Protein AF-A0A453MHR3-F1 (afdb_monomer_lite)

Structure (mmCIF, N/CA/C/O backbone):
data_AF-A0A453MHR3-F1
#
_entry.id   AF-A0A453MHR3-F1
#
loop_
_atom_site.group_PDB
_atom_site.id
_atom_site.type_symbol
_atom_site.label_atom_id
_atom_site.label_alt_id
_atom_site.label_comp_id
_atom_site.label_asym_id
_atom_site.label_entity_id
_atom_site.label_seq_id
_atom_site.pdbx_PDB_ins_code
_atom_site.Cartn_x
_atom_site.Cartn_y
_atom_site.Cartn_z
_atom_site.occupancy
_atom_site.B_iso_or_equiv
_atom_site.auth_seq_id
_atom_site.auth_comp_id
_atom_site.auth_asym_id
_atom_site.auth_atom_id
_atom_site.pdbx_PDB_model_num
ATOM 1 N N . MET A 1 1 ? 28.240 -3.966 -3.555 1.00 42.50 1 MET A N 1
ATOM 2 C CA . MET A 1 1 ? 27.980 -2.631 -4.138 1.00 42.50 1 MET A CA 1
ATOM 3 C C . MET A 1 1 ? 27.216 -2.838 -5.440 1.00 42.50 1 MET A C 1
ATOM 5 O O . MET A 1 1 ? 27.794 -3.400 -6.362 1.00 42.50 1 MET A O 1
ATOM 9 N N . MET A 1 2 ? 25.918 -2.510 -5.489 1.00 45.12 2 MET A N 1
ATOM 10 C CA . MET A 1 2 ? 25.134 -2.575 -6.734 1.00 45.12 2 MET A CA 1
ATOM 11 C C . MET A 1 2 ? 25.715 -1.557 -7.719 1.00 45.12 2 MET A C 1
ATOM 13 O O . MET A 1 2 ? 25.681 -0.363 -7.442 1.00 45.12 2 MET A O 1
ATOM 17 N N . LYS A 1 3 ? 26.302 -2.034 -8.819 1.00 60.22 3 LYS A N 1
ATOM 18 C CA . LYS A 1 3 ? 26.899 -1.183 -9.862 1.00 60.22 3 LYS A CA 1
ATOM 19 C C . LYS A 1 3 ? 25.909 -0.804 -10.972 1.00 60.22 3 LYS A C 1
ATOM 21 O O . LYS A 1 3 ? 26.212 0.093 -11.745 1.00 60.22 3 LYS A O 1
ATOM 26 N N . GLU A 1 4 ? 24.730 -1.428 -11.014 1.00 67.88 4 GLU A N 1
ATOM 27 C CA . GLU A 1 4 ? 23.679 -1.152 -11.998 1.00 67.88 4 GLU A CA 1
ATOM 28 C C . GLU A 1 4 ? 22.321 -0.992 -11.313 1.00 67.88 4 GLU A C 1
ATOM 30 O O . GLU A 1 4 ? 21.921 -1.808 -10.477 1.00 67.88 4 GLU A O 1
ATOM 35 N N . LEU A 1 5 ? 21.611 0.078 -11.671 1.00 79.50 5 LEU A N 1
ATOM 36 C CA . LEU A 1 5 ? 20.314 0.433 -11.107 1.00 79.50 5 LEU A CA 1
ATOM 37 C C . LEU A 1 5 ? 19.237 0.154 -12.158 1.00 79.50 5 LEU A C 1
ATOM 39 O O . LEU A 1 5 ? 18.822 1.032 -12.909 1.00 79.50 5 LEU A O 1
ATOM 43 N N . THR A 1 6 ? 18.830 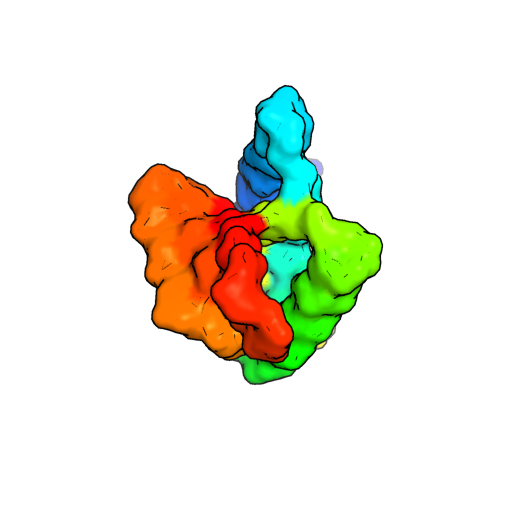-1.114 -12.243 1.00 88.56 6 THR A N 1
ATOM 44 C CA . THR A 1 6 ? 17.737 -1.525 -13.136 1.00 88.56 6 THR A CA 1
ATOM 45 C C . THR A 1 6 ? 16.414 -0.897 -12.691 1.00 88.56 6 THR A C 1
ATOM 47 O O . THR A 1 6 ? 16.239 -0.579 -11.511 1.00 88.56 6 THR A O 1
ATOM 50 N N . LEU A 1 7 ? 15.451 -0.761 -13.608 1.00 88.56 7 LEU A N 1
ATOM 51 C CA . LEU A 1 7 ? 14.115 -0.238 -13.283 1.00 88.56 7 LEU A CA 1
ATOM 52 C C . LEU A 1 7 ? 13.430 -1.062 -12.179 1.00 88.56 7 LEU A C 1
ATOM 54 O O . LEU A 1 7 ? 12.841 -0.501 -11.261 1.00 88.56 7 LEU A O 1
ATOM 58 N N . ARG A 1 8 ? 13.620 -2.386 -12.193 1.00 88.56 8 ARG A N 1
ATOM 59 C CA . ARG A 1 8 ? 13.158 -3.288 -11.130 1.00 88.56 8 ARG A CA 1
ATOM 60 C C . ARG A 1 8 ? 13.785 -2.966 -9.773 1.00 88.56 8 ARG A C 1
ATOM 62 O O . ARG A 1 8 ? 13.094 -2.923 -8.760 1.00 88.56 8 ARG A O 1
ATOM 69 N N . THR A 1 9 ? 15.099 -2.753 -9.738 1.00 88.94 9 THR A N 1
ATOM 70 C CA . THR A 1 9 ? 15.808 -2.381 -8.505 1.00 88.94 9 THR A CA 1
ATOM 71 C C . THR A 1 9 ? 15.334 -1.026 -7.985 1.00 88.94 9 THR A C 1
ATOM 73 O O . THR A 1 9 ? 15.220 -0.844 -6.776 1.00 88.94 9 THR A O 1
ATOM 76 N N . ARG A 1 10 ? 15.040 -0.082 -8.887 1.00 88.88 10 ARG A N 1
ATOM 77 C CA . ARG A 1 10 ? 14.509 1.238 -8.537 1.00 88.88 10 ARG A CA 1
ATOM 78 C C . ARG A 1 10 ? 13.149 1.134 -7.852 1.00 88.88 10 ARG A C 1
ATOM 80 O O . ARG A 1 10 ? 12.984 1.714 -6.784 1.00 88.88 10 ARG A O 1
ATOM 87 N N . ASP A 1 11 ? 12.219 0.375 -8.425 1.00 90.38 11 ASP 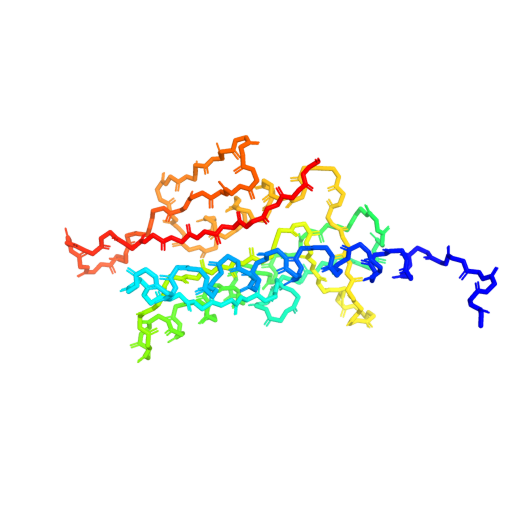A N 1
ATOM 88 C CA . ASP A 1 11 ? 10.894 0.156 -7.833 1.00 90.38 11 ASP A CA 1
ATOM 89 C C . ASP A 1 11 ? 11.000 -0.490 -6.450 1.00 90.38 11 ASP A C 1
ATOM 91 O O . ASP A 1 11 ? 10.376 -0.035 -5.491 1.00 90.38 11 ASP A O 1
ATOM 95 N N . TYR A 1 12 ? 11.877 -1.487 -6.314 1.00 90.06 12 TYR A N 1
ATOM 96 C CA . TYR A 1 12 ? 12.145 -2.111 -5.024 1.00 90.06 12 TYR A CA 1
ATOM 97 C C . TYR A 1 12 ? 12.730 -1.118 -4.009 1.00 90.06 12 TYR A C 1
ATOM 99 O O . TYR A 1 12 ? 12.302 -1.094 -2.858 1.00 90.06 12 TYR A O 1
ATOM 107 N N . LEU A 1 13 ? 13.660 -0.254 -4.422 1.00 90.31 13 LEU A N 1
ATOM 108 C CA . LEU A 1 13 ? 14.261 0.752 -3.546 1.00 90.31 13 LEU A CA 1
ATOM 109 C C . LEU A 1 13 ? 13.226 1.771 -3.046 1.00 90.31 13 LEU A C 1
ATOM 111 O O . LEU A 1 13 ? 13.188 2.070 -1.854 1.00 90.31 13 LEU A O 1
ATOM 115 N N . VAL A 1 14 ? 12.379 2.287 -3.939 1.00 89.31 14 VAL A N 1
ATOM 116 C CA . VAL A 1 14 ? 11.347 3.275 -3.581 1.00 89.31 14 VAL A CA 1
ATOM 117 C C . VAL A 1 14 ? 10.275 2.650 -2.685 1.00 89.31 14 VAL A C 1
ATOM 119 O O . VAL A 1 14 ? 9.781 3.313 -1.773 1.00 89.31 14 VAL A O 1
ATOM 122 N N . SER A 1 15 ? 9.985 1.355 -2.853 1.00 89.62 15 SER A N 1
ATOM 123 C CA . SER A 1 15 ? 8.994 0.648 -2.033 1.00 89.62 15 SER A CA 1
ATOM 124 C C . SER A 1 15 ? 9.270 0.708 -0.529 1.00 89.62 15 SER A C 1
ATOM 126 O O . SER A 1 15 ? 8.330 0.783 0.266 1.00 89.62 15 SER A O 1
ATOM 128 N N . PHE A 1 16 ? 10.543 0.755 -0.119 1.00 89.62 16 PHE A N 1
ATOM 129 C CA . PHE A 1 16 ? 10.909 0.841 1.293 1.00 89.62 16 PHE A CA 1
ATOM 130 C C . PHE A 1 16 ? 10.361 2.102 1.967 1.00 89.62 16 PHE A C 1
ATOM 132 O O . PHE A 1 16 ? 9.983 2.034 3.137 1.00 89.62 16 PHE A O 1
ATOM 139 N N . GLY A 1 17 ? 10.282 3.230 1.251 1.00 88.62 17 GLY A N 1
ATOM 140 C CA . GLY A 1 17 ? 9.769 4.490 1.795 1.00 88.62 17 GLY A CA 1
ATOM 141 C C . GLY A 1 17 ? 8.314 4.372 2.256 1.00 88.62 17 GLY A C 1
ATOM 142 O O . GLY A 1 17 ? 7.988 4.693 3.402 1.00 88.62 17 GLY A O 1
ATOM 143 N N . GLU A 1 18 ? 7.458 3.814 1.401 1.00 86.31 18 GLU A N 1
ATOM 144 C CA . GLU A 1 18 ? 6.037 3.590 1.696 1.00 86.31 18 GLU A CA 1
ATOM 145 C C . GLU A 1 18 ? 5.834 2.518 2.771 1.00 86.31 18 GLU A C 1
ATOM 147 O O . GLU A 1 18 ? 5.056 2.688 3.716 1.00 86.31 18 GLU A O 1
ATOM 152 N N . CYS A 1 19 ? 6.589 1.421 2.682 1.00 90.25 19 CYS A N 1
ATOM 153 C CA . CYS A 1 19 ? 6.514 0.331 3.651 1.00 90.25 19 CYS A CA 1
ATOM 154 C C . CYS A 1 19 ? 6.908 0.793 5.065 1.00 90.25 19 CYS A C 1
ATOM 156 O O . CYS A 1 19 ? 6.285 0.404 6.050 1.00 90.25 19 CYS A O 1
ATOM 158 N N . MET A 1 20 ? 7.939 1.633 5.198 1.00 90.44 20 MET A N 1
ATOM 159 C CA . MET A 1 20 ? 8.324 2.191 6.499 1.00 90.44 20 MET A CA 1
ATOM 160 C C . MET A 1 20 ? 7.272 3.169 7.025 1.00 90.44 20 MET A C 1
ATOM 162 O O . MET A 1 20 ? 6.873 3.075 8.186 1.00 90.44 20 MET A O 1
ATOM 166 N N . SER A 1 21 ? 6.781 4.064 6.167 1.00 88.56 21 SER A N 1
ATOM 167 C CA . SER A 1 21 ? 5.801 5.091 6.539 1.00 88.56 21 SER A CA 1
ATOM 168 C C . SER A 1 21 ? 4.502 4.487 7.067 1.00 88.56 21 SER A C 1
ATOM 170 O O . SER A 1 21 ? 4.039 4.834 8.156 1.00 88.56 21 SER A O 1
ATOM 172 N N . THR A 1 22 ? 3.953 3.508 6.348 1.00 88.94 22 THR A N 1
ATOM 173 C CA . THR A 1 22 ? 2.725 2.809 6.751 1.00 88.94 22 THR A CA 1
ATOM 174 C C . THR A 1 22 ? 2.885 2.038 8.057 1.00 88.94 22 THR A C 1
ATOM 176 O O . THR A 1 22 ? 1.980 2.057 8.893 1.00 88.94 22 THR A O 1
ATOM 179 N N . ARG A 1 23 ? 4.038 1.394 8.283 1.00 91.75 23 ARG A N 1
ATOM 180 C CA . ARG A 1 23 ? 4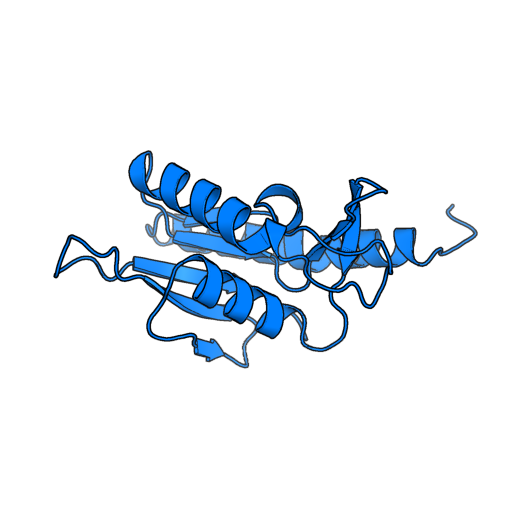.316 0.658 9.528 1.00 91.75 23 ARG A CA 1
ATOM 181 C C . ARG A 1 23 ? 4.398 1.590 10.730 1.00 91.75 23 ARG A C 1
ATOM 183 O O . ARG A 1 23 ? 3.789 1.302 11.760 1.00 91.75 23 ARG A O 1
ATOM 190 N N . ILE A 1 24 ? 5.088 2.723 10.589 1.00 91.19 24 ILE A N 1
ATOM 191 C CA . ILE A 1 24 ? 5.164 3.751 11.636 1.00 91.19 24 ILE A CA 1
ATOM 192 C C . ILE A 1 24 ? 3.764 4.290 11.947 1.00 91.19 24 ILE A C 1
ATOM 194 O O . ILE A 1 24 ? 3.385 4.388 13.116 1.00 91.19 24 ILE A O 1
ATOM 198 N N . PHE A 1 25 ? 2.967 4.585 10.919 1.00 88.56 25 PHE A N 1
ATOM 199 C CA . PHE A 1 25 ? 1.622 5.124 11.099 1.00 88.56 25 PHE A CA 1
ATOM 200 C C . PHE A 1 25 ? 0.662 4.126 11.759 1.00 88.56 25 PHE A C 1
ATOM 202 O O . PHE A 1 25 ? -0.042 4.477 12.707 1.00 88.56 25 PHE A O 1
ATOM 209 N N . ALA A 1 26 ? 0.670 2.862 11.329 1.00 89.12 26 ALA A N 1
ATOM 210 C CA . ALA A 1 26 ? -0.133 1.815 11.953 1.00 89.12 26 ALA A CA 1
ATOM 211 C C . ALA A 1 26 ? 0.259 1.606 13.425 1.00 89.12 26 ALA A C 1
ATOM 213 O O . ALA A 1 26 ? -0.611 1.498 1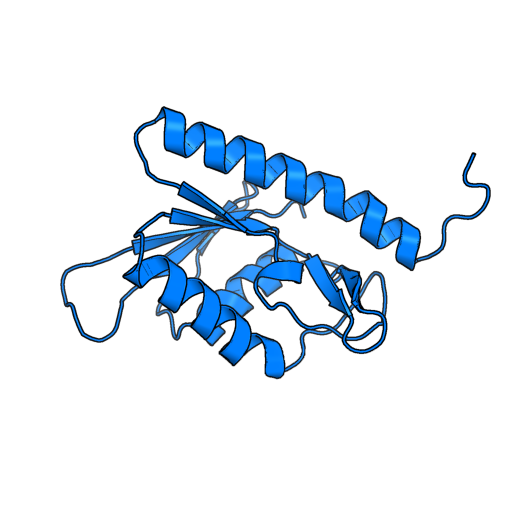4.291 1.00 89.12 26 ALA A O 1
ATOM 214 N N . ALA A 1 27 ? 1.558 1.602 13.742 1.00 92.12 27 ALA A N 1
ATOM 215 C CA . ALA A 1 27 ? 2.031 1.517 15.122 1.00 92.12 27 ALA A CA 1
ATOM 216 C C . ALA A 1 27 ? 1.572 2.722 15.963 1.00 92.12 27 ALA A C 1
ATOM 218 O O . ALA A 1 27 ? 1.138 2.555 17.104 1.00 92.12 27 ALA A O 1
ATOM 219 N N . TYR A 1 28 ? 1.605 3.928 15.391 1.00 91.94 28 TYR A N 1
ATOM 220 C CA . TYR A 1 28 ? 1.124 5.141 16.047 1.00 91.94 28 TYR A CA 1
ATOM 221 C C . TYR A 1 28 ? -0.382 5.090 16.349 1.00 91.94 28 TYR A C 1
ATOM 223 O O . TYR A 1 28 ? -0.786 5.375 17.476 1.00 91.94 28 TYR A O 1
ATOM 231 N N . LEU A 1 29 ? -1.214 4.654 15.396 1.00 87.75 29 LEU A N 1
ATOM 232 C CA . LEU A 1 29 ? -2.654 4.472 15.620 1.00 87.75 29 LEU A CA 1
ATOM 233 C C . LEU A 1 29 ? -2.937 3.462 16.739 1.00 87.75 29 LEU A C 1
ATOM 235 O O . LEU A 1 29 ? -3.740 3.744 17.632 1.00 87.75 29 LEU A O 1
ATOM 239 N N . ASN A 1 30 ? -2.224 2.333 16.740 1.00 91.50 30 ASN A N 1
ATOM 240 C CA . ASN A 1 30 ? -2.345 1.334 17.800 1.00 91.50 30 ASN A CA 1
ATOM 241 C C . ASN A 1 30 ? -1.952 1.911 19.169 1.00 91.50 30 ASN A C 1
ATOM 243 O O . ASN A 1 30 ? -2.645 1.666 20.155 1.00 91.50 30 ASN A O 1
ATOM 247 N N . LYS A 1 31 ? -0.905 2.747 19.233 1.00 93.38 31 LYS A N 1
ATOM 248 C CA . LYS A 1 31 ? -0.511 3.462 20.459 1.00 93.38 31 LYS A CA 1
ATOM 249 C C . LYS A 1 31 ? -1.599 4.421 20.962 1.00 93.38 31 LYS A C 1
ATOM 251 O O . LYS A 1 31 ? -1.737 4.597 22.167 1.00 93.38 31 LYS A O 1
ATOM 256 N N . LEU A 1 32 ? -2.394 5.006 20.064 1.00 92.50 32 LEU A N 1
ATOM 257 C CA . LEU A 1 32 ? -3.559 5.836 20.403 1.00 92.50 32 LEU A CA 1
ATOM 258 C C . LEU A 1 32 ? -4.812 5.021 20.784 1.00 92.50 32 LEU A C 1
ATOM 260 O O . LEU A 1 32 ? -5.893 5.590 20.944 1.00 92.50 32 LEU A O 1
ATOM 264 N N . GLY A 1 33 ? -4.708 3.692 20.892 1.00 90.62 33 GLY A N 1
ATOM 265 C CA . GLY A 1 33 ? -5.837 2.808 21.189 1.00 90.62 33 GLY A CA 1
ATOM 266 C C . GLY A 1 33 ? -6.779 2.587 20.001 1.00 90.62 33 GLY A C 1
ATOM 267 O O . GLY A 1 33 ? -7.889 2.085 20.176 1.00 90.62 33 GLY A O 1
ATOM 268 N N . LYS A 1 34 ? -6.373 2.968 18.783 1.00 88.75 34 LYS A N 1
ATOM 269 C CA . LYS A 1 34 ? -7.106 2.675 17.548 1.00 88.75 34 LYS A CA 1
ATOM 270 C C . LYS A 1 34 ? -6.476 1.460 16.886 1.00 88.75 34 LYS A C 1
ATOM 272 O O . LYS A 1 34 ? -5.380 1.552 16.343 1.00 88.75 34 LYS A O 1
ATOM 277 N N . LYS A 1 35 ? -7.177 0.325 16.923 1.00 89.62 35 LYS A N 1
ATOM 278 C CA . LYS A 1 35 ? -6.687 -0.913 16.318 1.00 89.62 35 LYS A CA 1
ATOM 279 C C . LYS A 1 35 ? -6.463 -0.713 14.819 1.00 89.62 35 LYS A C 1
ATOM 281 O O . LYS A 1 35 ? -7.415 -0.438 14.089 1.00 89.62 35 LYS A O 1
ATOM 286 N N . ALA A 1 36 ? -5.217 -0.835 14.377 1.00 89.19 36 ALA A N 1
ATOM 287 C CA . ALA A 1 36 ? -4.808 -0.636 12.992 1.00 89.19 36 ALA A CA 1
ATOM 288 C C . ALA A 1 36 ? -3.910 -1.782 12.519 1.00 89.19 36 ALA A C 1
ATOM 290 O O . ALA A 1 36 ? -3.092 -2.295 13.285 1.00 89.19 36 ALA A O 1
ATOM 291 N N . ARG A 1 37 ? -4.040 -2.168 11.250 1.00 90.50 37 ARG A N 1
ATOM 292 C CA . ARG A 1 37 ? -3.236 -3.219 10.619 1.00 90.50 37 ARG A CA 1
ATOM 293 C C . ARG A 1 37 ? -2.597 -2.675 9.348 1.00 90.50 37 ARG A C 1
ATOM 295 O O . ARG A 1 37 ? -3.286 -2.093 8.516 1.00 90.50 37 ARG A O 1
ATOM 302 N N . GLN A 1 38 ? -1.285 -2.851 9.220 1.00 92.56 38 GLN A N 1
ATOM 303 C CA . GLN A 1 38 ? -0.546 -2.451 8.026 1.00 92.56 38 GLN A CA 1
ATOM 304 C C . GLN A 1 38 ? -0.656 -3.525 6.941 1.00 92.56 38 GLN A C 1
ATOM 306 O O . GLN A 1 38 ? -0.614 -4.715 7.247 1.00 92.56 38 GLN A O 1
ATOM 311 N N . TYR A 1 39 ? -0.781 -3.087 5.692 1.00 92.06 39 TYR A N 1
ATOM 312 C CA . TYR A 1 39 ? -0.801 -3.936 4.511 1.00 92.06 39 TYR A CA 1
ATOM 313 C C . TYR A 1 39 ? 0.145 -3.388 3.453 1.00 92.06 39 TYR A C 1
ATOM 315 O O . TYR A 1 39 ? 0.087 -2.211 3.090 1.00 92.06 39 TYR A O 1
ATOM 323 N N . ASP A 1 40 ? 0.972 -4.271 2.918 1.00 92.00 40 ASP A N 1
ATOM 324 C CA . ASP A 1 40 ? 1.741 -3.993 1.720 1.00 92.00 40 ASP A CA 1
ATOM 325 C C . ASP A 1 40 ? 0.854 -4.267 0.494 1.00 92.00 40 ASP A C 1
ATOM 327 O O . ASP A 1 40 ? 0.306 -5.360 0.353 1.00 92.00 40 ASP A O 1
ATOM 331 N N . ALA A 1 41 ? 0.672 -3.288 -0.396 1.00 90.81 41 ALA A N 1
ATOM 332 C CA . ALA A 1 41 ? -0.224 -3.393 -1.551 1.00 90.81 41 ALA A CA 1
ATOM 333 C C . ALA A 1 41 ? 0.077 -4.619 -2.432 1.00 90.81 41 ALA A C 1
ATOM 335 O O . ALA A 1 41 ? -0.844 -5.324 -2.854 1.00 90.81 41 ALA A O 1
ATOM 336 N N . PHE A 1 42 ? 1.362 -4.929 -2.633 1.00 91.44 42 PHE A N 1
ATOM 337 C CA . PHE A 1 42 ? 1.817 -6.092 -3.399 1.00 91.44 42 PHE A CA 1
ATOM 338 C C . PHE A 1 42 ? 1.420 -7.447 -2.777 1.00 91.44 42 PHE A C 1
ATOM 340 O O . PHE A 1 42 ? 1.276 -8.424 -3.511 1.00 91.44 42 PHE A O 1
ATOM 347 N N . ASP A 1 43 ? 1.184 -7.507 -1.463 1.00 91.31 43 ASP A N 1
ATOM 348 C CA . ASP A 1 43 ? 0.682 -8.699 -0.760 1.00 91.31 43 ASP A CA 1
ATOM 349 C C . ASP A 1 43 ? -0.837 -8.656 -0.542 1.00 91.31 43 ASP A C 1
ATOM 351 O O . ASP A 1 43 ? -1.482 -9.692 -0.369 1.00 91.31 43 ASP A O 1
ATOM 355 N N . LEU A 1 44 ? -1.431 -7.460 -0.578 1.00 89.94 44 LEU A N 1
ATOM 356 C CA . LEU A 1 44 ? -2.873 -7.259 -0.450 1.00 89.94 44 LEU A CA 1
ATOM 357 C C . LEU A 1 44 ? -3.649 -7.735 -1.687 1.00 89.94 44 LEU A C 1
ATOM 359 O O . LEU A 1 44 ? -4.837 -8.040 -1.591 1.00 89.94 44 LEU A O 1
ATOM 363 N N . GLY A 1 45 ? -2.975 -7.815 -2.834 1.00 91.69 45 GLY A N 1
ATOM 364 C CA . GLY A 1 45 ? -3.569 -8.230 -4.102 1.00 91.69 45 GLY A CA 1
ATOM 365 C C . GLY A 1 45 ? -3.582 -7.140 -5.168 1.00 91.69 45 GLY A C 1
ATOM 366 O O . GLY A 1 45 ? -4.366 -7.251 -6.105 1.00 91.69 45 GLY A O 1
ATOM 367 N N . PHE A 1 46 ? -2.739 -6.106 -5.054 1.00 94.06 46 PHE A N 1
ATOM 368 C CA . PHE A 1 46 ? -2.471 -5.204 -6.174 1.00 94.06 46 PHE A CA 1
ATOM 369 C C . PHE A 1 46 ? -1.642 -5.920 -7.229 1.00 94.06 46 PHE A C 1
ATOM 371 O O . PHE A 1 46 ? -0.444 -6.136 -7.053 1.00 94.06 46 PHE A O 1
ATOM 378 N N . ILE A 1 47 ? -2.300 -6.287 -8.321 1.00 95.25 47 ILE A N 1
ATOM 379 C CA . ILE A 1 47 ? -1.719 -6.995 -9.451 1.00 95.25 47 ILE A CA 1
ATOM 380 C C . ILE A 1 47 ? -1.543 -5.998 -10.593 1.00 95.25 47 ILE A C 1
ATOM 382 O O . ILE A 1 47 ? -2.499 -5.346 -11.017 1.00 95.25 47 ILE A O 1
ATOM 386 N N . THR A 1 48 ? -0.327 -5.902 -11.105 1.00 95.31 48 THR A N 1
ATOM 387 C CA . THR A 1 48 ? 0.070 -4.899 -12.094 1.00 95.31 48 THR A CA 1
ATOM 388 C C . THR A 1 48 ? 0.753 -5.528 -13.305 1.00 95.31 48 THR A C 1
ATOM 390 O O . THR A 1 48 ? 1.115 -6.711 -13.295 1.00 95.31 48 THR A O 1
ATOM 393 N N . THR A 1 49 ? 0.931 -4.750 -14.373 1.00 94.75 49 THR A N 1
ATOM 394 C CA . THR A 1 49 ? 1.848 -5.115 -15.460 1.00 94.75 49 THR A CA 1
ATOM 395 C C . THR A 1 49 ? 3.300 -5.110 -14.973 1.00 94.75 49 THR A C 1
ATOM 397 O O . THR A 1 49 ? 3.626 -4.596 -13.906 1.00 94.75 49 THR A O 1
ATOM 400 N N . ASP A 1 50 ? 4.199 -5.711 -15.748 1.00 92.56 50 ASP A N 1
ATOM 401 C CA . ASP A 1 50 ? 5.630 -5.774 -15.427 1.00 92.56 50 ASP A CA 1
ATOM 402 C C . ASP A 1 50 ? 6.409 -4.536 -15.930 1.00 92.56 50 ASP A C 1
ATOM 404 O O . ASP A 1 50 ? 7.640 -4.554 -16.004 1.00 92.56 50 ASP A O 1
ATOM 408 N N . ASP A 1 51 ? 5.696 -3.456 -16.264 1.00 92.06 51 ASP A N 1
ATOM 409 C CA . ASP A 1 51 ? 6.256 -2.181 -16.714 1.00 92.06 51 ASP A CA 1
ATOM 410 C C . ASP A 1 51 ? 6.722 -1.358 -15.504 1.00 92.06 51 ASP A C 1
ATOM 412 O O . ASP A 1 51 ? 6.056 -0.431 -15.043 1.00 92.06 51 ASP A O 1
ATOM 416 N N . PHE A 1 52 ? 7.877 -1.733 -14.945 1.00 89.56 52 PHE A N 1
ATOM 417 C CA . PHE A 1 52 ? 8.478 -1.056 -13.789 1.00 89.56 52 PHE A CA 1
ATOM 418 C C . PHE A 1 52 ? 8.526 0.467 -13.979 1.00 89.56 52 PHE A C 1
ATOM 420 O O . PHE A 1 52 ? 8.769 0.956 -15.082 1.00 89.56 52 PHE A O 1
ATOM 427 N N . THR A 1 53 ? 8.370 1.219 -12.890 1.00 89.25 53 THR A N 1
ATOM 428 C CA . THR A 1 53 ? 8.234 2.689 -12.812 1.00 89.25 53 THR A CA 1
ATOM 429 C C . THR A 1 53 ? 6.906 3.293 -13.277 1.00 89.25 53 THR A C 1
ATOM 431 O O . THR A 1 53 ? 6.621 4.433 -12.903 1.00 89.25 53 THR A O 1
ATOM 434 N N . ASN A 1 54 ? 6.092 2.578 -14.061 1.00 92.19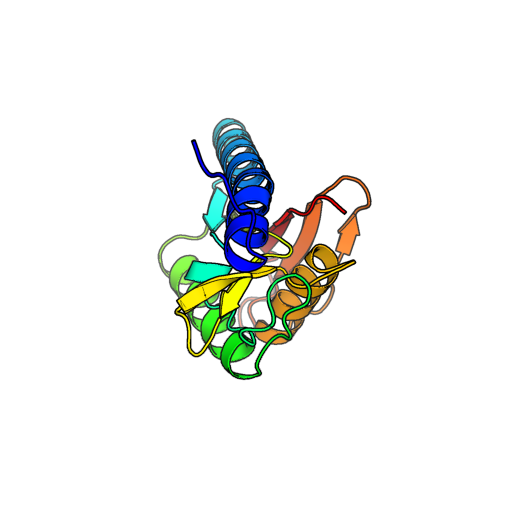 54 AS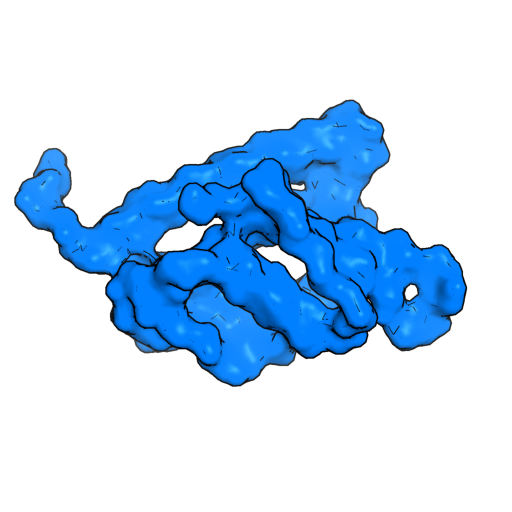N A N 1
ATOM 435 C CA . ASN A 1 54 ? 4.798 3.066 -14.547 1.00 92.19 54 ASN A CA 1
ATOM 436 C C . ASN A 1 54 ? 3.846 1.902 -14.870 1.00 92.19 54 ASN A C 1
ATOM 438 O O . ASN A 1 54 ? 3.348 1.788 -15.989 1.00 92.19 54 ASN A O 1
ATOM 442 N N . ALA A 1 55 ? 3.656 1.011 -13.902 1.00 92.38 55 ALA A N 1
ATOM 443 C CA . ALA A 1 55 ? 2.888 -0.206 -14.095 1.00 92.38 55 ALA A CA 1
ATOM 444 C C . ALA A 1 55 ? 1.378 0.063 -14.051 1.00 92.38 55 ALA A C 1
ATOM 446 O O . ALA A 1 55 ? 0.897 0.808 -13.194 1.00 92.38 55 ALA A O 1
ATOM 447 N N . ASP A 1 56 ? 0.627 -0.608 -14.922 1.00 93.44 56 ASP A N 1
ATOM 448 C CA . ASP A 1 56 ? -0.831 -0.500 -14.968 1.00 93.44 56 ASP A CA 1
ATOM 449 C C . ASP A 1 56 ? -1.492 -1.518 -14.037 1.00 93.44 56 ASP A C 1
ATOM 451 O O . ASP A 1 56 ? -1.054 -2.665 -13.934 1.00 93.44 56 ASP A O 1
ATOM 455 N N . ILE A 1 57 ? -2.583 -1.119 -13.376 1.00 93.62 57 ILE A N 1
ATOM 456 C CA . ILE A 1 57 ? -3.368 -2.009 -12.510 1.00 93.62 57 ILE A CA 1
ATOM 457 C C . ILE A 1 57 ? -4.225 -2.939 -13.365 1.00 93.62 57 ILE A C 1
ATOM 459 O O . ILE A 1 57 ? -5.018 -2.500 -14.196 1.00 93.62 57 ILE A O 1
ATOM 463 N N . LEU A 1 58 ? -4.122 -4.239 -13.101 1.00 94.69 58 LEU A N 1
ATOM 464 C CA . LEU A 1 58 ? -4.918 -5.260 -13.770 1.00 94.69 58 LEU A CA 1
ATOM 465 C C . LEU A 1 58 ? -6.262 -5.472 -13.069 1.00 94.69 58 LEU A C 1
ATOM 467 O O . LEU A 1 58 ? -6.355 -5.417 -11.842 1.00 94.69 58 LEU A O 1
ATOM 471 N N . GLU A 1 59 ? -7.294 -5.819 -13.843 1.00 92.88 59 GLU A N 1
ATOM 472 C CA . GLU A 1 59 ? -8.660 -6.070 -13.346 1.00 92.88 59 GLU A CA 1
ATOM 473 C C . GLU A 1 59 ? -8.732 -7.175 -12.274 1.00 92.88 59 GLU A C 1
ATOM 475 O O . GLU A 1 59 ? -9.610 -7.157 -11.413 1.00 92.88 59 GLU A O 1
ATOM 480 N N . ALA A 1 60 ? -7.769 -8.103 -12.254 1.00 93.06 60 ALA A N 1
ATOM 481 C CA . ALA A 1 60 ? -7.652 -9.118 -11.205 1.00 93.06 60 ALA A CA 1
ATOM 482 C C . ALA A 1 60 ? -7.434 -8.523 -9.795 1.00 93.06 60 ALA A C 1
ATOM 484 O O . ALA A 1 60 ? -7.728 -9.186 -8.798 1.00 93.06 60 ALA A O 1
ATOM 485 N N . THR A 1 61 ? -6.969 -7.272 -9.703 1.00 93.06 61 THR A N 1
ATOM 486 C CA . THR A 1 61 ? -6.742 -6.553 -8.443 1.00 93.06 61 THR A CA 1
ATOM 487 C C . THR A 1 61 ? -8.025 -6.351 -7.647 1.00 93.06 61 THR A C 1
ATOM 489 O O . THR A 1 61 ? -8.043 -6.580 -6.439 1.00 93.06 61 THR A O 1
ATOM 492 N N . TYR A 1 62 ? -9.120 -5.953 -8.303 1.00 92.50 62 TYR A N 1
ATOM 493 C CA . TYR A 1 62 ? -10.359 -5.590 -7.611 1.00 92.50 62 TYR A CA 1
ATOM 494 C C . TYR A 1 62 ? -10.934 -6.734 -6.756 1.00 92.50 62 TYR A C 1
ATOM 496 O O . TYR A 1 62 ? -11.123 -6.529 -5.554 1.00 92.50 62 TYR A O 1
ATOM 504 N N . PRO A 1 63 ? -11.174 -7.951 -7.292 1.00 93.50 63 PRO A N 1
ATOM 505 C CA . PRO A 1 63 ? -11.676 -9.051 -6.475 1.00 93.50 63 PRO A CA 1
ATOM 506 C C . PRO A 1 63 ? -10.654 -9.536 -5.434 1.00 93.50 63 PRO A C 1
ATOM 508 O O . PRO A 1 63 ? -11.057 -9.961 -4.351 1.00 93.50 63 PRO A O 1
ATOM 511 N N . ALA A 1 64 ? -9.347 -9.464 -5.722 1.00 93.31 64 ALA A N 1
ATOM 512 C CA . ALA A 1 64 ? -8.298 -9.900 -4.799 1.00 93.31 64 ALA A CA 1
ATOM 513 C C . ALA A 1 64 ? -8.226 -9.008 -3.549 1.00 93.31 64 ALA A C 1
ATOM 515 O O . ALA A 1 64 ? -8.328 -9.507 -2.424 1.00 93.31 64 ALA A O 1
ATOM 516 N N . VAL A 1 65 ? -8.142 -7.689 -3.752 1.00 91.94 65 VAL A N 1
ATOM 517 C CA . VAL A 1 65 ? -8.102 -6.689 -2.675 1.00 91.94 65 VAL A CA 1
ATOM 518 C C . VAL A 1 65 ? -9.385 -6.732 -1.850 1.00 91.94 65 VAL A C 1
ATOM 520 O O . VAL A 1 65 ? -9.324 -6.748 -0.619 1.00 91.94 65 VAL A O 1
ATOM 523 N N . ALA A 1 66 ? -10.548 -6.811 -2.507 1.00 90.31 66 ALA A N 1
ATOM 524 C CA . ALA A 1 66 ? -11.833 -6.884 -1.818 1.00 90.31 66 ALA A CA 1
ATOM 525 C C . ALA A 1 66 ? -11.927 -8.126 -0.926 1.00 90.31 66 ALA A C 1
ATOM 527 O O . ALA A 1 66 ? -12.283 -8.018 0.246 1.00 90.31 66 ALA A O 1
ATOM 528 N N . LYS A 1 67 ? -11.549 -9.300 -1.449 1.00 90.81 67 LYS A N 1
ATOM 529 C CA . LYS A 1 67 ? -11.557 -10.554 -0.688 1.00 90.81 67 LYS A CA 1
ATOM 530 C C . LYS A 1 67 ? -10.642 -10.478 0.533 1.00 90.81 67 LYS A C 1
ATOM 532 O O . LYS A 1 67 ? -11.049 -10.901 1.613 1.00 90.81 67 LYS A O 1
ATOM 537 N N . ARG A 1 68 ? -9.425 -9.948 0.371 1.00 91.19 68 ARG A N 1
ATOM 538 C CA . ARG A 1 68 ? -8.433 -9.867 1.450 1.00 91.19 68 ARG A CA 1
ATOM 539 C C . ARG A 1 68 ? -8.869 -8.904 2.550 1.00 91.19 68 ARG A C 1
ATOM 541 O O . ARG A 1 68 ? -8.934 -9.308 3.705 1.00 91.19 68 ARG A O 1
ATOM 548 N N . LEU A 1 69 ? -9.223 -7.668 2.194 1.00 88.44 69 LEU A N 1
ATOM 549 C CA . LEU A 1 69 ? -9.649 -6.664 3.174 1.00 88.44 69 LEU A CA 1
ATOM 550 C C . LEU A 1 69 ? -10.954 -7.055 3.870 1.00 88.44 69 LEU A C 1
ATOM 552 O O . LEU A 1 69 ? -11.074 -6.875 5.078 1.00 88.44 69 LEU A O 1
ATOM 556 N N . HIS A 1 70 ? -11.925 -7.602 3.134 1.00 86.81 70 HIS A N 1
ATOM 557 C CA . HIS A 1 70 ? -13.196 -8.014 3.724 1.00 86.81 70 HIS A CA 1
ATOM 558 C C . HIS A 1 70 ? -13.035 -9.217 4.659 1.00 86.81 70 HIS A C 1
ATOM 560 O O . HIS A 1 70 ? -13.620 -9.223 5.739 1.00 86.81 70 HIS A O 1
ATOM 566 N N . GLY A 1 71 ? -12.220 -10.206 4.273 1.00 87.69 71 GLY A N 1
ATOM 567 C CA . GLY A 1 71 ? -11.926 -11.368 5.112 1.00 87.69 71 GLY A CA 1
ATOM 568 C C . GLY A 1 71 ? -11.249 -10.972 6.422 1.00 87.69 71 GLY A C 1
ATOM 569 O O . GLY A 1 71 ? -11.736 -11.324 7.493 1.00 87.69 71 GLY A O 1
ATOM 570 N N . ASP A 1 72 ? -10.187 -10.169 6.337 1.00 87.94 72 ASP A N 1
ATOM 571 C CA . ASP A 1 72 ? -9.464 -9.688 7.515 1.00 87.94 72 ASP A CA 1
ATOM 572 C C . ASP A 1 72 ? -10.350 -8.804 8.410 1.00 87.94 72 ASP A C 1
ATOM 574 O O . ASP A 1 72 ? -10.240 -8.867 9.631 1.00 87.94 72 ASP A O 1
ATOM 578 N N . TRP A 1 73 ? -11.260 -8.016 7.824 1.00 86.19 73 TRP A N 1
ATOM 579 C CA . TRP A 1 73 ? -12.205 -7.188 8.576 1.00 86.19 73 TRP A CA 1
ATOM 580 C C . TRP A 1 73 ? -13.244 -8.004 9.359 1.00 86.19 73 TRP A C 1
ATOM 582 O O . TRP A 1 73 ? -13.637 -7.595 10.451 1.00 86.19 73 TRP A O 1
ATOM 592 N N . ILE A 1 74 ? -13.716 -9.125 8.802 1.00 85.75 74 ILE A N 1
ATOM 593 C CA . ILE A 1 74 ? -14.678 -10.016 9.470 1.00 85.75 74 ILE A CA 1
ATOM 594 C C . ILE A 1 74 ? -14.022 -10.742 10.647 1.00 85.75 74 ILE A C 1
ATOM 596 O O . ILE A 1 74 ? -14.646 -10.863 11.698 1.00 85.75 74 ILE A O 1
ATOM 600 N N . ASP A 1 75 ? -12.797 -11.230 10.456 1.00 88.81 75 ASP A N 1
ATOM 601 C CA . ASP A 1 75 ? -12.064 -11.994 11.469 1.00 88.81 75 ASP A CA 1
ATOM 602 C C . ASP A 1 75 ? -11.574 -11.096 12.613 1.00 88.81 75 ASP A C 1
ATOM 604 O O . ASP A 1 75 ? -11.776 -11.388 13.791 1.00 88.81 75 ASP A O 1
ATOM 608 N N . ASP A 1 76 ? -10.973 -9.955 12.267 1.00 87.50 76 ASP A N 1
ATOM 609 C CA . ASP A 1 76 ? -10.428 -9.025 13.242 1.00 87.50 76 ASP A CA 1
ATOM 610 C C . ASP A 1 76 ? -10.533 -7.562 12.766 1.00 87.50 76 ASP A C 1
ATOM 612 O O . ASP A 1 76 ? -9.634 -7.061 12.075 1.00 87.50 76 ASP A O 1
ATOM 616 N N . PRO A 1 77 ? -11.605 -6.839 13.144 1.00 87.12 77 PRO A N 1
ATOM 617 C CA . PRO A 1 77 ? -11.860 -5.495 12.648 1.00 87.12 77 PRO A CA 1
ATOM 618 C C . PRO A 1 77 ? -10.776 -4.520 13.121 1.00 87.12 77 PRO A C 1
ATOM 620 O O . PRO A 1 77 ? -10.707 -4.115 14.285 1.00 87.12 77 PRO A O 1
ATOM 623 N N . ALA A 1 78 ? -9.937 -4.107 12.177 1.00 87.19 78 ALA A N 1
ATOM 624 C CA . ALA A 1 78 ? -8.847 -3.166 12.371 1.00 87.19 78 ALA A CA 1
ATOM 625 C C . ALA A 1 78 ? -8.795 -2.187 11.200 1.00 87.19 78 ALA A C 1
ATOM 627 O O . ALA A 1 78 ? -9.065 -2.555 10.060 1.00 87.19 78 ALA A O 1
ATOM 628 N N . ILE A 1 79 ? -8.412 -0.942 11.476 1.00 87.19 79 ILE A N 1
ATOM 629 C CA . ILE A 1 79 ? -8.206 0.093 10.461 1.00 87.19 79 ILE A CA 1
ATOM 630 C C . ILE A 1 79 ? -7.095 -0.372 9.506 1.00 87.19 79 ILE A C 1
ATOM 632 O O . ILE A 1 79 ? -5.949 -0.497 9.952 1.00 87.19 79 ILE A O 1
ATOM 636 N N . PRO A 1 80 ? -7.381 -0.631 8.218 1.00 89.06 80 PRO A N 1
ATOM 637 C CA . PRO A 1 80 ? -6.342 -1.015 7.281 1.00 89.06 80 PRO A CA 1
ATOM 638 C C . PRO A 1 80 ? -5.524 0.217 6.889 1.00 89.06 80 PRO A C 1
ATOM 640 O O . PRO A 1 80 ? -6.078 1.251 6.513 1.00 89.06 80 PRO A O 1
ATOM 643 N N . VAL A 1 81 ? -4.204 0.088 6.998 1.00 89.75 81 VAL A N 1
ATOM 644 C CA . VAL A 1 81 ? -3.205 1.068 6.566 1.00 89.75 81 VAL A CA 1
ATOM 645 C C . VAL A 1 81 ? -2.440 0.457 5.398 1.00 89.75 81 VAL A C 1
ATOM 647 O O . VAL A 1 81 ? -1.599 -0.413 5.609 1.00 89.75 81 VAL A O 1
ATOM 650 N N . VAL A 1 82 ? -2.755 0.868 4.172 1.00 90.19 82 VAL A N 1
ATOM 651 C CA . VAL A 1 82 ? -2.204 0.259 2.947 1.00 90.19 82 VAL A CA 1
ATOM 652 C C . VAL A 1 82 ? -1.102 1.138 2.355 1.00 90.19 82 VAL A C 1
ATOM 654 O O . VAL A 1 82 ? -1.231 2.364 2.368 1.00 90.19 82 VAL A O 1
ATOM 657 N N . THR A 1 83 ? -0.029 0.532 1.836 1.00 90.31 83 THR A N 1
ATOM 658 C CA . THR A 1 83 ? 0.992 1.258 1.060 1.00 90.31 83 THR A CA 1
ATOM 659 C C . THR A 1 83 ? 0.420 1.783 -0.253 1.00 90.31 83 THR A C 1
ATOM 661 O O . THR A 1 83 ? -0.307 1.078 -0.948 1.00 90.31 83 THR A O 1
ATOM 664 N N . GLY A 1 84 ? 0.729 3.029 -0.594 1.00 88.12 84 GLY A N 1
ATOM 665 C CA . GLY A 1 84 ? 0.343 3.644 -1.862 1.00 88.12 84 GLY A CA 1
ATOM 666 C C . GLY A 1 84 ? 1.368 3.384 -2.950 1.00 88.12 84 GLY A C 1
ATOM 667 O O . GLY A 1 84 ? 2.505 3.018 -2.666 1.00 88.12 84 GLY A O 1
ATOM 668 N N . PHE A 1 85 ? 0.964 3.582 -4.207 1.00 88.38 85 PHE A N 1
ATOM 669 C CA . PHE A 1 85 ? 1.828 3.558 -5.397 1.00 88.38 85 PHE A CA 1
ATOM 670 C C . PHE A 1 85 ? 2.529 2.214 -5.690 1.00 88.38 85 PHE A C 1
ATOM 672 O O . PHE A 1 85 ? 3.180 2.089 -6.725 1.00 88.38 85 PHE A O 1
ATOM 679 N N . LEU A 1 86 ? 2.359 1.187 -4.854 1.00 92.88 86 LEU A N 1
ATOM 680 C CA . LEU A 1 86 ? 2.993 -0.123 -5.002 1.00 92.88 86 LEU A CA 1
ATOM 681 C C . LEU A 1 86 ? 2.036 -1.184 -5.556 1.00 92.88 86 LEU A C 1
ATOM 683 O O . LEU A 1 86 ? 0.833 -1.166 -5.309 1.00 92.88 86 LEU A O 1
ATOM 687 N N . GLY A 1 87 ? 2.603 -2.166 -6.254 1.00 93.62 87 GLY A N 1
ATOM 688 C CA . GLY A 1 87 ? 1.897 -3.342 -6.754 1.00 93.62 87 GLY A CA 1
ATOM 689 C C . GLY A 1 87 ? 2.838 -4.513 -7.016 1.00 93.62 87 GLY A C 1
ATOM 690 O O . GLY A 1 87 ? 4.039 -4.439 -6.736 1.00 93.62 87 GLY A O 1
ATOM 691 N N . LYS A 1 88 ? 2.280 -5.609 -7.529 1.00 95.69 88 LYS A N 1
ATOM 692 C CA . LYS A 1 88 ? 2.997 -6.840 -7.854 1.00 95.69 88 LYS A CA 1
ATOM 693 C C . LYS A 1 88 ? 2.818 -7.193 -9.325 1.00 95.69 88 LYS A C 1
ATOM 695 O O . LYS A 1 88 ? 1.704 -7.493 -9.757 1.00 95.69 88 LYS A O 1
ATOM 700 N N . GLY A 1 89 ? 3.931 -7.232 -10.055 1.00 94.25 89 GLY A N 1
ATOM 701 C CA . GLY A 1 89 ? 3.946 -7.585 -11.472 1.00 94.25 89 GLY A CA 1
ATOM 702 C C . GLY A 1 89 ? 3.415 -8.999 -11.706 1.00 94.25 89 GLY A C 1
ATOM 703 O O . GLY A 1 89 ? 3.828 -9.948 -11.030 1.00 94.25 89 GLY A O 1
ATOM 704 N N . TRP A 1 90 ? 2.496 -9.145 -12.660 1.00 92.56 90 TRP A N 1
ATOM 705 C CA . TRP A 1 90 ? 1.798 -10.401 -12.939 1.00 92.56 90 TRP A CA 1
ATOM 706 C C . TRP A 1 90 ? 2.735 -11.545 -13.337 1.00 92.56 90 TRP A C 1
ATOM 708 O O . TRP A 1 90 ? 2.550 -12.669 -12.873 1.00 92.56 90 TRP A O 1
ATOM 718 N N . LYS A 1 91 ? 3.750 -11.286 -14.174 1.00 91.00 91 LYS A N 1
ATOM 719 C CA . LYS A 1 91 ? 4.672 -12.335 -14.641 1.00 91.00 91 LYS A CA 1
ATOM 720 C C . LYS A 1 91 ? 5.903 -12.447 -13.755 1.00 91.00 91 LYS A C 1
ATOM 722 O O . LYS A 1 91 ? 6.342 -13.551 -13.446 1.00 91.00 91 LYS A O 1
ATOM 727 N N . SER A 1 92 ? 6.482 -11.316 -13.360 1.00 88.31 92 SER A N 1
ATOM 728 C CA . SER A 1 92 ? 7.745 -11.281 -12.617 1.00 88.31 92 SER A CA 1
ATOM 729 C C . SER A 1 92 ? 7.584 -11.545 -11.123 1.00 88.31 92 SER A C 1
ATOM 731 O O . SER A 1 92 ? 8.580 -11.825 -10.452 1.00 88.31 92 SER A O 1
ATOM 733 N N . CYS A 1 93 ? 6.362 -11.415 -10.587 1.00 91.12 93 CYS A N 1
ATOM 734 C CA . CYS A 1 93 ? 6.077 -11.384 -9.151 1.00 91.12 93 CYS A CA 1
ATOM 735 C C . CYS A 1 93 ? 6.906 -10.341 -8.375 1.00 91.12 93 CYS A C 1
ATOM 737 O O . CYS A 1 93 ? 7.001 -10.427 -7.149 1.00 91.12 93 CYS A O 1
ATOM 739 N N . ALA A 1 94 ? 7.531 -9.384 -9.067 1.00 92.44 94 ALA A N 1
ATOM 740 C CA . ALA A 1 94 ? 8.359 -8.355 -8.463 1.00 92.44 94 ALA A CA 1
ATOM 741 C C . ALA A 1 94 ? 7.504 -7.171 -8.002 1.00 92.44 94 ALA A C 1
ATOM 743 O O . ALA A 1 94 ? 6.406 -6.947 -8.511 1.00 92.44 94 ALA A O 1
ATOM 744 N N . VAL A 1 95 ? 8.034 -6.403 -7.049 1.00 93.44 95 VAL A N 1
ATOM 745 C CA . VAL A 1 95 ? 7.427 -5.132 -6.647 1.00 93.44 95 VAL A CA 1
ATOM 746 C C . VAL A 1 95 ? 7.537 -4.154 -7.810 1.00 93.44 95 VAL A C 1
ATOM 748 O O . VAL A 1 95 ? 8.627 -3.951 -8.348 1.00 93.44 95 VAL A O 1
ATOM 751 N N . THR A 1 96 ? 6.408 -3.567 -8.179 1.00 93.81 96 THR A N 1
ATOM 752 C CA . THR A 1 96 ? 6.295 -2.548 -9.222 1.00 93.81 96 THR A CA 1
ATOM 753 C C . THR A 1 96 ? 5.735 -1.272 -8.632 1.00 93.81 96 THR A C 1
ATOM 755 O O . THR A 1 96 ? 5.011 -1.309 -7.632 1.00 93.81 96 THR A O 1
ATOM 758 N N . THR A 1 97 ? 5.982 -0.160 -9.305 1.00 93.62 97 THR A N 1
ATOM 759 C CA . THR A 1 97 ? 5.386 1.119 -8.952 1.00 93.62 97 THR A CA 1
ATOM 760 C C . THR A 1 97 ? 4.422 1.639 -10.021 1.00 93.62 97 THR A C 1
ATOM 762 O O . THR A 1 97 ? 4.621 1.415 -11.212 1.00 93.62 97 THR A O 1
ATOM 765 N N . LEU A 1 98 ? 3.357 2.321 -9.591 1.00 88.62 98 LEU A N 1
ATOM 766 C CA . LEU A 1 98 ? 2.211 2.735 -10.421 1.00 88.62 98 LEU A CA 1
ATOM 767 C C . LEU A 1 98 ? 2.418 4.053 -11.193 1.00 88.62 98 LEU A C 1
ATOM 769 O O . LEU A 1 98 ? 1.478 4.599 -11.762 1.00 88.62 98 LEU A O 1
ATOM 773 N N . GLY A 1 99 ? 3.625 4.614 -11.183 1.00 87.00 99 GLY A N 1
ATOM 774 C CA . GLY A 1 99 ? 3.884 5.929 -11.773 1.00 87.00 99 GLY A CA 1
ATOM 775 C C . GLY A 1 99 ? 3.265 7.113 -11.007 1.00 87.00 99 GLY A C 1
ATOM 776 O O . GLY A 1 99 ? 2.807 7.028 -9.864 1.00 87.00 99 GLY A O 1
ATOM 777 N N . ARG A 1 100 ? 3.318 8.293 -11.619 1.00 84.81 100 ARG A N 1
ATOM 778 C CA . ARG A 1 100 ? 2.926 9.549 -10.965 1.00 84.81 100 ARG A CA 1
ATOM 779 C C . ARG A 1 100 ? 1.455 9.511 -10.528 1.00 84.81 100 ARG A C 1
ATOM 781 O O . ARG A 1 100 ? 0.587 9.170 -11.319 1.00 84.81 100 ARG A O 1
ATOM 788 N N . GLY A 1 101 ? 1.177 9.906 -9.284 1.00 82.56 101 GLY A N 1
ATOM 789 C CA . GLY A 1 101 ? -0.180 9.844 -8.722 1.00 82.56 101 GLY A CA 1
ATOM 790 C C . GLY A 1 101 ? -0.619 8.435 -8.308 1.00 82.56 101 GLY A C 1
ATOM 791 O O . GLY A 1 101 ? -1.794 8.216 -8.023 1.00 82.56 101 GLY A O 1
ATOM 792 N N . GLY A 1 102 ? 0.301 7.466 -8.239 1.00 85.00 102 GLY A N 1
ATOM 793 C CA . GLY A 1 102 ? -0.051 6.088 -7.896 1.00 85.00 102 GLY A CA 1
ATOM 794 C C . GLY A 1 102 ? -0.667 5.913 -6.509 1.00 85.00 102 GLY A C 1
ATOM 795 O O . GLY A 1 102 ? -1.410 4.960 -6.293 1.00 85.00 102 GLY A O 1
ATOM 796 N N . SER A 1 103 ? -0.427 6.831 -5.576 1.00 85.44 103 SER A N 1
ATOM 797 C CA . SER A 1 103 ? -1.084 6.852 -4.264 1.00 85.44 103 SER A CA 1
ATOM 798 C C . SER A 1 103 ? -2.588 7.115 -4.377 1.00 85.44 103 SER A C 1
ATOM 800 O O . SER A 1 103 ? -3.395 6.366 -3.823 1.00 85.44 103 SER A O 1
ATOM 802 N N . ASP A 1 104 ? -2.973 8.102 -5.187 1.00 88.00 104 ASP A N 1
ATOM 803 C CA . ASP A 1 104 ? -4.375 8.407 -5.491 1.00 88.00 104 ASP A CA 1
ATOM 804 C C . ASP A 1 104 ? -5.017 7.264 -6.287 1.00 88.00 104 ASP A C 1
ATOM 806 O O . ASP A 1 104 ? -6.169 6.881 -6.051 1.00 88.00 104 ASP A O 1
ATOM 810 N N . LEU A 1 105 ? -4.247 6.650 -7.192 1.00 88.75 105 LEU A N 1
ATOM 811 C CA . LEU A 1 105 ? -4.689 5.472 -7.934 1.00 88.75 105 LEU A CA 1
ATOM 812 C C . LEU A 1 105 ? -4.925 4.271 -7.006 1.00 88.75 105 LEU A C 1
ATOM 814 O O . LEU A 1 105 ? -5.911 3.552 -7.150 1.00 88.75 105 LEU A O 1
ATOM 818 N N . THR A 1 106 ? -4.067 4.074 -6.005 1.00 90.06 106 THR A N 1
ATOM 819 C CA . THR A 1 106 ? -4.223 3.009 -5.002 1.00 90.06 106 THR A CA 1
ATOM 820 C C . THR A 1 106 ? -5.519 3.208 -4.218 1.00 90.06 106 THR A C 1
ATOM 822 O O . THR A 1 106 ? -6.326 2.286 -4.083 1.00 90.06 106 THR A O 1
ATOM 825 N N . ALA A 1 107 ? -5.764 4.434 -3.759 1.00 88.19 107 ALA A N 1
ATOM 826 C CA . ALA A 1 107 ? -6.970 4.789 -3.027 1.00 88.19 107 ALA A CA 1
ATOM 827 C C . ALA A 1 107 ? -8.253 4.587 -3.840 1.00 88.19 107 ALA A C 1
ATOM 829 O O . ALA A 1 107 ? -9.212 3.979 -3.361 1.00 88.19 107 ALA A O 1
ATOM 830 N N . THR A 1 108 ? -8.270 5.072 -5.080 1.00 89.56 108 THR A N 1
ATOM 831 C CA . THR A 1 108 ? -9.420 4.925 -5.981 1.00 89.56 108 THR A CA 1
ATOM 832 C C . THR A 1 108 ? -9.661 3.467 -6.363 1.00 89.56 108 THR A C 1
ATOM 834 O O . THR A 1 108 ? -10.812 3.031 -6.406 1.00 89.56 108 THR A O 1
ATOM 837 N N . THR A 1 109 ? -8.597 2.679 -6.533 1.00 90.75 109 THR A N 1
ATOM 838 C CA . THR A 1 109 ? -8.678 1.234 -6.789 1.00 90.75 109 THR A CA 1
ATOM 839 C C . THR A 1 109 ? -9.308 0.490 -5.619 1.00 90.75 109 THR A C 1
ATOM 841 O O . THR A 1 109 ? -10.227 -0.299 -5.827 1.00 90.75 109 THR A O 1
ATOM 844 N N . ILE A 1 110 ? -8.879 0.777 -4.385 1.00 89.19 110 ILE A N 1
ATOM 845 C CA . ILE A 1 110 ? -9.486 0.214 -3.169 1.00 89.19 110 ILE A CA 1
ATOM 846 C C . ILE A 1 110 ? -10.958 0.630 -3.079 1.00 89.19 110 ILE A C 1
ATOM 848 O O . ILE A 1 110 ? -11.828 -0.220 -2.892 1.00 89.19 110 ILE A O 1
ATOM 852 N N . GLY A 1 111 ? -11.260 1.914 -3.292 1.00 86.75 111 GLY A N 1
ATOM 853 C CA . GLY A 1 111 ? -12.632 2.422 -3.293 1.00 86.75 111 GLY A CA 1
ATOM 854 C C . GLY A 1 111 ? -13.539 1.702 -4.294 1.00 86.75 111 GLY A C 1
ATOM 855 O O . GLY A 1 111 ? -14.633 1.273 -3.926 1.00 86.75 111 GLY A O 1
ATOM 856 N N . LYS A 1 112 ? -13.062 1.493 -5.528 1.00 88.75 112 LYS A N 1
ATOM 857 C CA . LYS A 1 112 ? -13.776 0.737 -6.568 1.00 88.75 112 LYS A CA 1
ATOM 858 C C . LYS A 1 112 ? -13.917 -0.745 -6.208 1.00 88.75 112 LYS A C 1
ATOM 860 O O . LYS A 1 112 ? -15.014 -1.280 -6.338 1.00 88.75 112 LYS A O 1
ATOM 865 N N . ALA A 1 113 ? -12.854 -1.391 -5.722 1.00 89.06 113 ALA A N 1
ATOM 866 C CA . ALA A 1 113 ? -12.852 -2.808 -5.340 1.00 89.06 113 ALA A CA 1
ATOM 867 C C . ALA A 1 113 ? -13.911 -3.131 -4.276 1.00 89.06 113 ALA A C 1
ATOM 869 O O . ALA A 1 113 ? -14.544 -4.183 -4.306 1.00 89.06 113 ALA A O 1
ATOM 870 N N . LEU A 1 114 ? -14.118 -2.205 -3.346 1.00 85.44 114 LEU A N 1
ATOM 871 C CA . LEU A 1 114 ? -15.004 -2.379 -2.198 1.00 85.44 114 LEU A CA 1
ATOM 872 C C . LEU A 1 114 ? -16.387 -1.749 -2.395 1.00 85.44 114 LEU A C 1
ATOM 874 O O . LEU A 1 114 ? -17.251 -1.887 -1.530 1.00 85.44 114 LEU A O 1
ATOM 878 N N . GLY A 1 115 ? -16.606 -1.047 -3.510 1.00 85.81 115 GLY A N 1
ATOM 879 C CA . GLY A 1 115 ? -17.855 -0.338 -3.784 1.00 85.81 115 GLY A CA 1
ATOM 880 C C . GLY A 1 115 ? -18.138 0.788 -2.786 1.00 85.81 115 GLY A C 1
ATOM 881 O O . GLY A 1 115 ? -19.277 0.948 -2.343 1.00 85.81 115 GLY A O 1
ATOM 882 N N . LEU A 1 116 ? -17.105 1.539 -2.395 1.00 81.00 116 LEU A N 1
ATOM 883 C CA . LEU A 1 116 ? -17.234 2.634 -1.435 1.00 81.00 116 LEU A CA 1
ATOM 884 C C . LEU A 1 116 ? -17.925 3.849 -2.049 1.00 81.00 116 LEU A C 1
ATOM 886 O O . LEU A 1 116 ? -17.845 4.104 -3.248 1.00 81.00 116 LEU A O 1
ATOM 890 N N . ARG A 1 117 ? -18.612 4.614 -1.198 1.00 78.19 117 ARG A N 1
ATOM 891 C CA . ARG A 1 117 ? -19.390 5.784 -1.623 1.00 78.19 117 ARG A CA 1
ATOM 892 C C . ARG A 1 117 ? -18.523 7.022 -1.858 1.00 78.19 117 ARG A C 1
ATOM 894 O O . ARG A 1 117 ? -18.907 7.890 -2.632 1.00 78.19 117 ARG A O 1
ATOM 901 N N . GLU A 1 118 ? -17.396 7.113 -1.161 1.00 79.81 118 GLU A N 1
ATOM 902 C CA . GLU A 1 118 ? -16.525 8.284 -1.159 1.00 79.81 118 GLU A CA 1
ATOM 903 C C . GLU A 1 118 ? -15.067 7.858 -0.959 1.00 79.81 118 GLU A C 1
ATOM 905 O O . GLU A 1 118 ? -14.773 6.947 -0.180 1.00 79.81 118 GLU A O 1
ATOM 910 N N . ILE A 1 119 ? -14.165 8.548 -1.657 1.00 79.19 119 ILE A N 1
ATOM 911 C CA . ILE A 1 119 ? -12.712 8.444 -1.519 1.00 79.19 119 ILE A CA 1
ATOM 912 C C . ILE A 1 119 ? -12.208 9.851 -1.196 1.00 79.19 119 ILE A C 1
ATOM 914 O O . ILE A 1 119 ? -12.524 10.793 -1.921 1.00 79.19 119 ILE A O 1
ATOM 918 N N . GLN A 1 120 ? -11.446 10.005 -0.116 1.00 75.56 120 GLN A N 1
ATOM 919 C CA . GLN A 1 120 ? -10.958 11.302 0.351 1.00 75.56 120 GLN A CA 1
ATOM 920 C C . GLN A 1 120 ? -9.443 11.378 0.224 1.00 75.56 120 GLN A C 1
ATOM 922 O O . GLN A 1 120 ? -8.710 10.797 1.019 1.00 75.56 120 GLN A O 1
ATOM 927 N N . VAL A 1 121 ? -8.961 12.138 -0.751 1.00 71.31 121 VAL A N 1
ATOM 928 C CA . VAL A 1 121 ? -7.528 12.387 -0.923 1.00 71.31 121 VAL A CA 1
ATOM 929 C C . VAL A 1 121 ? -7.114 13.544 -0.013 1.00 71.31 121 VAL A C 1
ATOM 931 O O . VAL A 1 121 ? -7.647 14.647 -0.144 1.00 71.31 121 VAL A O 1
ATOM 934 N N . CYS A 1 122 ? -6.178 13.323 0.916 1.00 60.84 122 CYS A N 1
ATOM 935 C CA . CYS A 1 122 ? -5.582 14.413 1.692 1.00 60.84 122 CYS A CA 1
ATOM 936 C C . CYS A 1 122 ? -4.158 14.689 1.210 1.00 60.84 122 CYS A C 1
ATOM 938 O O . CYS A 1 122 ? -3.320 13.794 1.170 1.00 60.84 122 CYS A O 1
ATOM 940 N N . PHE A 1 123 ? -3.871 15.959 0.918 1.00 47.19 123 PHE A N 1
ATOM 941 C CA . PHE A 1 123 ? -2.552 16.417 0.465 1.00 47.19 123 PHE A CA 1
ATOM 942 C C . PHE A 1 123 ? -1.426 16.213 1.497 1.00 47.19 123 PHE A C 1
ATOM 944 O O . PHE A 1 123 ? -0.255 16.233 1.131 1.00 47.19 123 PHE A O 1
ATOM 951 N N . LEU A 1 124 ? -1.753 15.972 2.773 1.00 34.97 124 LEU A N 1
ATOM 952 C CA . LEU A 1 124 ? -0.807 15.421 3.746 1.00 34.97 124 LEU A CA 1
ATOM 953 C C . LEU A 1 124 ? -0.861 13.888 3.673 1.00 34.97 124 LEU A C 1
ATOM 955 O O . LEU A 1 124 ? -1.602 13.284 4.439 1.00 34.97 124 LEU A O 1
ATOM 959 N N . SER A 1 125 ? -0.132 13.303 2.716 1.00 45.47 125 SER A N 1
ATOM 960 C CA . SER A 1 125 ? 0.378 11.910 2.639 1.00 45.47 125 SER A CA 1
ATOM 961 C C . SER A 1 125 ? -0.552 10.724 2.971 1.00 45.47 125 SER A C 1
ATOM 963 O O . SER A 1 125 ? -0.092 9.583 3.029 1.00 45.47 125 SER A O 1
ATOM 965 N N . VAL A 1 126 ? -1.845 10.951 3.196 1.00 44.09 126 VAL A N 1
ATOM 966 C CA . VAL A 1 126 ? -2.767 10.005 3.828 1.00 44.09 126 VAL A CA 1
ATOM 967 C C . VAL A 1 126 ? -4.156 10.138 3.216 1.00 44.09 126 VAL A C 1
ATOM 969 O O . VAL A 1 126 ? -4.879 11.093 3.468 1.00 44.09 126 VAL A O 1
ATOM 972 N N . VAL A 1 127 ? -4.570 9.153 2.437 1.00 47.19 127 VAL A N 1
ATOM 973 C CA . VAL A 1 127 ? -5.901 9.056 1.842 1.00 47.19 127 VAL A CA 1
ATOM 974 C C . VAL A 1 127 ? -6.850 8.333 2.799 1.00 47.19 127 VAL A C 1
ATOM 976 O O . VAL A 1 127 ? -6.531 7.267 3.318 1.00 47.19 127 VAL A O 1
ATOM 979 N N . TYR A 1 128 ? -8.033 8.901 3.012 1.00 42.16 128 TYR A N 1
ATOM 980 C CA . TYR A 1 128 ? -9.104 8.366 3.848 1.00 42.16 128 TYR A CA 1
ATOM 981 C C . TYR A 1 128 ? -10.167 7.662 2.991 1.00 42.16 128 TYR A C 1
ATOM 983 O O . TYR A 1 128 ? -10.588 8.157 1.946 1.00 42.16 128 TYR A O 1
ATOM 991 N N . LEU A 1 129 ? -10.662 6.518 3.459 1.00 49.38 129 LEU A N 1
ATOM 992 C CA . LEU A 1 129 ? -11.769 5.781 2.849 1.00 49.38 129 LEU A CA 1
ATOM 993 C C . LEU A 1 129 ? -12.834 5.480 3.910 1.00 49.38 129 LEU A C 1
ATOM 995 O O . LEU A 1 129 ? -12.543 4.868 4.941 1.00 49.38 129 LEU A O 1
ATOM 999 N N . ASN A 1 130 ? -14.074 5.902 3.644 1.00 41.53 130 ASN A N 1
ATOM 1000 C CA . ASN A 1 130 ? -15.239 5.578 4.467 1.00 41.53 130 ASN A CA 1
ATOM 1001 C C . ASN A 1 130 ? -15.899 4.296 3.941 1.00 41.53 130 ASN A C 1
ATOM 1003 O O . ASN A 1 130 ? -16.508 4.275 2.870 1.00 41.53 130 ASN A O 1
ATOM 1007 N N . TYR A 1 131 ? -15.793 3.226 4.719 1.00 43.22 131 TYR A N 1
ATOM 1008 C CA . TYR A 1 131 ? -16.467 1.957 4.485 1.00 43.22 131 TYR A CA 1
ATOM 1009 C C . TYR A 1 131 ? -17.927 2.008 4.926 1.00 43.22 131 TYR A C 1
ATOM 1011 O O . TYR A 1 131 ? -18.219 2.336 6.075 1.00 43.22 131 TYR A O 1
ATOM 1019 N N . LEU A 1 132 ? -18.827 1.569 4.045 1.00 36.66 132 LEU A N 1
ATOM 1020 C CA . LEU A 1 132 ? -20.158 1.093 4.413 1.00 36.66 132 LEU A CA 1
ATOM 1021 C C . LEU A 1 132 ? -20.266 -0.366 3.970 1.00 36.66 132 LEU A C 1
ATOM 1023 O O . LEU A 1 132 ? -20.407 -0.650 2.783 1.00 36.66 132 LEU A O 1
ATOM 1027 N N . VAL A 1 133 ? -20.200 -1.301 4.919 1.00 40.22 133 VAL A N 1
ATOM 1028 C CA . VAL A 1 133 ? -20.524 -2.703 4.631 1.00 40.22 133 VAL A CA 1
ATOM 1029 C C . VAL A 1 133 ? -22.026 -2.767 4.341 1.00 40.22 133 VAL A C 1
ATOM 1031 O O . VAL A 1 133 ? -22.842 -2.519 5.234 1.00 40.22 133 VAL A O 1
ATOM 1034 N N . LYS A 1 134 ? -22.404 -3.062 3.088 1.00 33.53 134 LYS A N 1
ATOM 1035 C CA . LYS A 1 134 ? -23.804 -3.301 2.696 1.00 33.53 134 LYS A CA 1
ATOM 1036 C C . LYS A 1 134 ? -24.365 -4.437 3.558 1.00 33.53 134 LYS A C 1
ATOM 1038 O O . LYS A 1 134 ? -24.058 -5.599 3.327 1.00 33.53 134 LYS A O 1
ATOM 1043 N N . GLY A 1 135 ? -25.152 -4.078 4.570 1.00 37.34 135 GLY A N 1
ATOM 1044 C CA . GLY A 1 135 ? -25.757 -5.015 5.520 1.00 37.34 135 GLY A CA 1
ATOM 1045 C C . GLY A 1 135 ? -25.859 -4.493 6.954 1.00 37.34 135 GLY A C 1
ATOM 1046 O O . GLY A 1 135 ? -26.682 -4.994 7.709 1.00 37.34 135 GLY A O 1
ATOM 1047 N N . ASN A 1 136 ? -25.092 -3.463 7.338 1.00 34.34 136 ASN A N 1
ATOM 1048 C CA . ASN A 1 136 ? -25.161 -2.907 8.691 1.00 34.34 136 ASN A CA 1
ATOM 1049 C C . ASN A 1 136 ? -25.183 -1.370 8.654 1.00 34.34 136 ASN A C 1
ATOM 1051 O O . ASN A 1 136 ? -24.161 -0.722 8.437 1.00 34.34 136 ASN A O 1
ATOM 1055 N N . SER A 1 137 ? -26.361 -0.774 8.859 1.00 34.50 137 SER A N 1
ATOM 1056 C CA . SER A 1 137 ? -26.642 0.665 8.698 1.00 34.50 137 SER A CA 1
ATOM 1057 C C . SER A 1 137 ? -25.928 1.594 9.698 1.00 34.50 137 SER A C 1
ATOM 1059 O O . SER A 1 137 ? -26.179 2.797 9.691 1.00 34.50 137 SER A O 1
ATOM 1061 N N . LYS A 1 138 ? -25.030 1.072 10.548 1.00 31.08 138 LYS A N 1
ATOM 1062 C CA . LYS A 1 138 ? -24.339 1.830 11.608 1.00 31.08 138 LYS A CA 1
ATOM 1063 C C . LYS A 1 138 ? -22.806 1.725 11.625 1.00 31.08 138 LYS A C 1
ATOM 1065 O O . LYS A 1 138 ? -22.185 2.410 12.431 1.00 31.08 138 LYS A O 1
ATOM 1070 N N . ALA A 1 139 ? -22.173 0.922 10.767 1.00 36.22 139 ALA A N 1
ATOM 1071 C CA . ALA A 1 139 ? -20.719 0.726 10.808 1.00 36.22 139 ALA A CA 1
ATOM 1072 C C . ALA A 1 139 ? -20.002 1.535 9.713 1.00 36.22 139 ALA A C 1
ATOM 1074 O O . ALA A 1 139 ? -19.703 1.014 8.642 1.00 36.22 139 ALA A O 1
ATOM 1075 N N . ALA A 1 140 ? -19.723 2.812 9.990 1.00 38.53 140 ALA A N 1
ATOM 1076 C CA . ALA A 1 140 ? -18.752 3.586 9.219 1.00 38.53 140 ALA A CA 1
ATOM 1077 C C . ALA A 1 140 ? -17.341 3.170 9.666 1.00 38.53 140 ALA A C 1
ATOM 1079 O O . ALA A 1 140 ? -16.874 3.584 10.729 1.00 38.53 140 ALA A O 1
ATOM 1080 N N . SER A 1 141 ? -16.682 2.305 8.897 1.00 45.00 141 SER A N 1
ATOM 1081 C CA . SER A 1 141 ? -15.279 1.956 9.144 1.00 45.00 141 SER A CA 1
ATOM 1082 C C . SER A 1 141 ? -14.359 2.902 8.375 1.00 45.00 141 SER A C 1
ATOM 1084 O O . SER A 1 141 ? -14.684 3.330 7.271 1.00 45.00 141 SER A O 1
ATOM 1086 N N . LYS A 1 142 ? -13.221 3.264 8.969 1.00 49.00 142 LYS A N 1
ATOM 1087 C CA . LYS A 1 142 ? -12.240 4.181 8.379 1.00 49.00 142 LYS A CA 1
ATOM 1088 C C . LYS A 1 142 ? -11.045 3.367 7.905 1.00 49.00 142 LYS A C 1
ATOM 1090 O O . LYS A 1 142 ? -10.486 2.606 8.686 1.00 49.00 142 LYS A O 1
ATOM 1095 N N . SER A 1 143 ? -10.665 3.524 6.646 1.00 48.75 143 SER A N 1
ATOM 1096 C CA . SER A 1 143 ? -9.470 2.928 6.043 1.00 48.75 143 SER A CA 1
ATOM 1097 C C . SER A 1 143 ? -8.519 4.032 5.595 1.00 48.75 143 SER A C 1
ATOM 1099 O O . SER A 1 143 ? -8.979 5.103 5.204 1.00 48.75 143 SER A O 1
ATOM 1101 N N . PHE A 1 144 ? -7.213 3.789 5.684 1.00 52.09 144 PHE A N 1
ATOM 1102 C CA . PHE A 1 144 ? -6.178 4.773 5.380 1.00 52.09 144 PHE A CA 1
ATOM 1103 C C . PHE A 1 144 ? -5.220 4.205 4.324 1.00 52.09 144 PHE A C 1
ATOM 1105 O O . PHE A 1 144 ? -4.709 3.097 4.475 1.00 52.09 144 PHE A O 1
ATOM 1112 N N . VAL A 1 145 ? -4.962 4.947 3.254 1.00 52.66 145 VAL A N 1
ATOM 1113 C CA . VAL A 1 145 ? -3.981 4.593 2.216 1.00 52.66 145 VAL A CA 1
ATOM 1114 C C . VAL A 1 145 ? -2.908 5.667 2.233 1.00 52.66 145 VAL A C 1
ATOM 1116 O O . VAL A 1 145 ? -3.210 6.840 2.061 1.00 52.66 145 VAL A O 1
ATOM 1119 N N . PHE A 1 146 ? -1.669 5.297 2.521 1.00 45.75 146 PHE A N 1
ATOM 1120 C CA . PHE A 1 146 ? -0.573 6.259 2.643 1.00 45.75 146 PHE A CA 1
ATOM 1121 C C . PHE A 1 146 ? 0.102 6.450 1.291 1.00 45.75 146 PHE A C 1
ATOM 1123 O O . PHE A 1 146 ? 0.163 5.504 0.519 1.00 45.75 146 PHE A O 1
ATOM 1130 N N . GLY A 1 147 ? 0.599 7.645 0.996 1.00 42.75 147 GLY A N 1
ATOM 1131 C CA . GLY A 1 147 ? 1.312 7.871 -0.248 1.00 42.75 147 GLY A CA 1
ATOM 1132 C C . GLY A 1 147 ? 2.096 9.169 -0.282 1.00 42.75 147 GLY A C 1
ATOM 1133 O O . GLY A 1 147 ? 1.528 10.245 -0.110 1.00 42.75 147 GLY A O 1
ATOM 1134 N N . PHE A 1 148 ? 3.394 9.071 -0.543 1.00 40.50 148 PHE A N 1
ATOM 1135 C CA . PHE A 1 148 ? 4.266 10.194 -0.853 1.00 40.50 148 PHE A CA 1
ATOM 1136 C C . PHE A 1 148 ? 4.244 10.432 -2.367 1.00 40.50 148 PHE A C 1
ATOM 1138 O O . PHE A 1 148 ? 4.705 9.600 -3.148 1.00 40.50 148 PHE A O 1
ATOM 1145 N N . GLY A 1 149 ? 3.632 11.547 -2.775 1.00 32.91 149 GLY A N 1
ATOM 1146 C CA . GLY A 1 149 ? 3.659 12.054 -4.151 1.00 32.91 149 GLY A CA 1
ATOM 1147 C C . GLY A 1 149 ? 4.875 12.924 -4.427 1.00 32.91 149 GLY A C 1
ATOM 1148 O O . GLY A 1 149 ? 5.322 13.616 -3.484 1.00 32.91 149 GLY A O 1
#

Secondary structure (DSSP, 8-state):
------HHHHHHHHHHHHHHHHHHHHHHHHHTT--EEEE-HHHHT-EE-S-TTSPPBPTTHHHHHHHHHHHHHHHS--EEEEESSEEEETTT--EEE--TTHHHHHHHHHHHHHT-S-EE--TTTEEEEEEE-TT-TT-EEEEEEE---

Organism: Aegilops tauschii subsp. strangulata (NCBI:txid200361)

Foldseek 3Di:
DPPDCDLLNVLVVVLVVLQVVLVVVCVVCVVVVAFEDEDEAARLQQEWAPPAQATHTDPRRLQSNQCSVVVCCVVPNHAYEYGFQWHAHPPPRGIGGNHDCRLVVSQVSSCNSQVFPDWADDPPQKIWTFDDDVPDPPDGGIYIYGDDD

InterPro domains:
  IPR001048 Aspartate/glutamate/uridylate kinase [PF00696] (4-120)
  IPR036393 Acetylglutamate kinase-like superfamily [G3DSA:3.40.1160.10] (34-121)
  IPR036393 Acetylglutamate kinase-like superfamily [SSF53633] (3-120)
  IPR042199 Aspartokinase/Bifunctional aspartokinase/homoserine dehydrogenase, catalytic domain [G3DSA:1.20.120.1320] (1-33)

pLDDT: mean 79.66, std 19.44, range [31.08, 95.69]

Sequence (149 aa):
MMKELTLRTRDYLVSFGECMSTRIFAAYLNKLGKKARQYDAFDLGFITTDDFTNADILEATYPAVAKRLHGDWIDDPAIPVVTGFLGKGWKSCAVTTLGRGGSDLTATTIGKALGLREIQVCFLSVVYLNYLVKGNSKAASKSFVFGFG

Radius of gyration: 15.15 Å; chains: 1; bounding box: 55×29×38 Å